Protein AF-A0A4R3I788-F1 (afdb_monomer)

Radius of gyration: 18.19 Å; Cα contacts (8 Å, |Δi|>4): 71; chains: 1; bounding box: 54×41×40 Å

Organism: NCBI:txid230495

Structure (mmCIF, N/CA/C/O backbone):
data_AF-A0A4R3I788-F1
#
_entry.id   AF-A0A4R3I788-F1
#
loop_
_atom_site.group_PDB
_atom_site.id
_atom_site.type_symbol
_atom_site.label_atom_id
_atom_site.label_alt_id
_atom_site.label_comp_id
_atom_site.label_asym_id
_atom_site.label_entity_id
_atom_site.label_seq_id
_atom_site.pdbx_PDB_ins_code
_atom_site.Cartn_x
_atom_site.Cartn_y
_atom_site.Cartn_z
_atom_site.occupancy
_atom_site.B_iso_or_equiv
_atom_site.auth_seq_id
_atom_site.auth_comp_id
_atom_site.auth_asym_id
_atom_site.auth_atom_id
_atom_site.pdbx_PDB_model_num
ATOM 1 N N . MET A 1 1 ? -18.001 14.560 -7.121 1.00 39.94 1 MET A N 1
ATOM 2 C CA . MET A 1 1 ? -18.681 13.979 -8.295 1.00 39.94 1 MET A CA 1
ATOM 3 C C . MET A 1 1 ? -18.706 12.486 -8.030 1.00 39.94 1 MET A C 1
ATOM 5 O O . MET A 1 1 ? -17.637 11.942 -7.807 1.00 39.94 1 MET A O 1
ATOM 9 N N . LEU A 1 2 ? -19.892 11.897 -7.852 1.00 37.97 2 LEU A N 1
ATOM 10 C CA . LEU A 1 2 ? -20.049 10.462 -7.590 1.00 37.97 2 LEU A CA 1
ATOM 11 C C . LEU A 1 2 ? -19.607 9.711 -8.844 1.00 37.97 2 LEU A C 1
ATOM 13 O O . LEU A 1 2 ? -20.238 9.882 -9.887 1.00 37.97 2 LEU A O 1
ATOM 17 N N . ASP A 1 3 ? -18.522 8.948 -8.751 1.00 44.56 3 ASP A N 1
ATOM 18 C CA . ASP A 1 3 ? -18.136 8.037 -9.821 1.00 44.56 3 ASP A CA 1
ATOM 19 C C . ASP A 1 3 ? -18.981 6.772 -9.666 1.00 44.56 3 ASP A C 1
ATOM 21 O O . ASP A 1 3 ? -18.899 6.062 -8.664 1.00 44.56 3 ASP A O 1
ATOM 25 N N . VAL A 1 4 ? -19.894 6.564 -10.612 1.00 42.41 4 VAL A N 1
ATOM 26 C CA . VAL A 1 4 ? -20.808 5.422 -10.622 1.00 42.41 4 VAL A CA 1
ATOM 27 C C . VAL A 1 4 ? -20.188 4.365 -11.518 1.00 42.41 4 VAL A C 1
ATOM 29 O O . VAL A 1 4 ? -20.360 4.396 -12.735 1.00 42.41 4 VAL A O 1
ATOM 32 N N . VAL A 1 5 ? -19.494 3.405 -10.915 1.00 46.75 5 VAL A N 1
ATOM 33 C CA . VAL A 1 5 ? -19.166 2.141 -11.574 1.00 46.75 5 VAL A CA 1
ATOM 34 C C . VAL A 1 5 ? -20.041 1.060 -10.937 1.00 46.75 5 VAL A C 1
ATOM 36 O O . VAL A 1 5 ? -20.064 0.892 -9.726 1.00 46.75 5 VAL A O 1
ATOM 39 N N . SER A 1 6 ? -20.818 0.355 -11.763 1.00 52.62 6 SER A N 1
ATOM 40 C CA . SER A 1 6 ? -21.617 -0.832 -11.402 1.00 52.62 6 SER A CA 1
ATOM 41 C C . SER A 1 6 ? -22.856 -0.667 -10.493 1.00 52.62 6 SER A C 1
ATOM 43 O O . SER A 1 6 ? -23.420 -1.666 -10.054 1.00 52.62 6 SER A O 1
ATOM 45 N N . GLY A 1 7 ? -23.371 0.542 -10.255 1.00 43.91 7 GLY A N 1
ATOM 46 C CA . GLY A 1 7 ? -24.675 0.710 -9.583 1.00 43.91 7 GLY A CA 1
ATOM 47 C C . GLY A 1 7 ? -24.688 0.424 -8.074 1.00 43.91 7 GLY A C 1
ATOM 48 O O . GLY A 1 7 ? -25.747 0.525 -7.455 1.00 43.91 7 GLY A O 1
ATOM 49 N N . THR A 1 8 ? -23.528 0.154 -7.478 1.00 49.78 8 THR A N 1
ATOM 50 C CA . THR A 1 8 ? -23.325 0.172 -6.027 1.00 49.78 8 THR A CA 1
ATOM 51 C C . THR A 1 8 ? -22.979 1.601 -5.611 1.00 49.78 8 THR A C 1
ATOM 53 O O . THR A 1 8 ? -22.067 2.220 -6.159 1.00 49.78 8 THR A O 1
ATOM 56 N N . LEU A 1 9 ? -23.740 2.166 -4.671 1.00 52.81 9 LEU A N 1
ATOM 57 C CA . LEU A 1 9 ? -23.365 3.421 -4.024 1.00 52.81 9 LEU A CA 1
ATOM 58 C C . LEU A 1 9 ? -22.141 3.135 -3.150 1.00 52.81 9 LEU A C 1
ATOM 60 O O . LEU A 1 9 ? -22.275 2.468 -2.129 1.00 52.81 9 LEU A O 1
ATOM 64 N N . ILE A 1 10 ? -20.963 3.622 -3.542 1.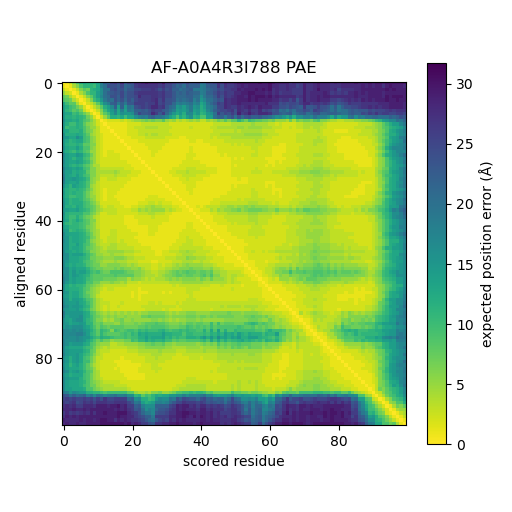00 57.94 10 ILE A N 1
ATOM 65 C CA . ILE A 1 10 ? -19.796 3.585 -2.660 1.00 57.94 10 ILE A CA 1
ATOM 66 C C . ILE A 1 10 ? -19.992 4.640 -1.568 1.00 57.94 10 ILE A C 1
ATOM 68 O O . ILE A 1 10 ? -19.931 5.849 -1.806 1.00 57.94 10 ILE A O 1
ATOM 72 N N . TYR A 1 11 ? -20.314 4.185 -0.364 1.00 73.00 11 TYR A N 1
ATOM 73 C CA . TYR A 1 11 ? -20.131 4.997 0.831 1.00 73.00 11 TYR A CA 1
ATOM 74 C C . TYR A 1 11 ? -18.620 5.070 1.119 1.00 73.00 11 TYR A C 1
ATOM 76 O O . TYR A 1 11 ? -17.851 4.229 0.651 1.00 73.00 11 TYR A O 1
ATOM 84 N N . GLY A 1 12 ? -18.162 6.125 1.798 1.00 86.38 12 GLY A N 1
ATOM 85 C CA . GLY A 1 12 ? -16.775 6.164 2.276 1.00 86.38 12 GLY A CA 1
ATOM 86 C C . GLY A 1 12 ? -16.515 5.046 3.293 1.00 86.38 12 GLY A C 1
ATOM 87 O O . GLY A 1 12 ? -17.461 4.440 3.780 1.00 86.38 12 GLY A O 1
ATOM 88 N N . ILE A 1 13 ? -15.247 4.806 3.624 1.00 92.69 13 ILE A N 1
ATOM 89 C CA . ILE A 1 13 ? -14.855 3.905 4.718 1.00 92.69 13 ILE A CA 1
ATOM 90 C C . ILE A 1 13 ? -14.739 4.754 5.986 1.00 92.69 13 ILE A C 1
ATOM 92 O O . ILE A 1 13 ? -14.001 5.747 5.991 1.00 92.69 13 ILE A O 1
ATOM 96 N N . GLU A 1 14 ? -15.489 4.414 7.032 1.00 94.38 14 GLU A N 1
ATOM 97 C CA . GLU A 1 14 ? -15.456 5.155 8.298 1.00 94.38 14 GLU A CA 1
ATOM 98 C C . GLU A 1 14 ? -14.218 4.796 9.146 1.00 94.38 14 GLU A C 1
ATOM 100 O O . GLU A 1 14 ? -13.485 3.844 8.867 1.00 94.38 14 GLU A O 1
ATOM 105 N N . LEU A 1 15 ? -13.944 5.581 10.196 1.00 95.62 15 LEU A N 1
ATOM 106 C CA . LEU A 1 15 ? -12.883 5.241 11.150 1.00 95.62 15 LEU A CA 1
ATOM 107 C C . LEU A 1 15 ? -13.187 3.895 11.822 1.00 95.62 15 LEU A C 1
ATOM 109 O O . LEU A 1 15 ? -14.327 3.623 12.183 1.00 95.62 15 LEU A O 1
ATOM 113 N N . ASP A 1 16 ? -12.144 3.091 12.028 1.00 95.75 16 ASP A N 1
ATOM 114 C CA . ASP A 1 16 ? -12.195 1.747 12.622 1.00 95.75 16 ASP A CA 1
ATOM 115 C C . ASP A 1 16 ? -12.983 0.680 11.831 1.00 95.75 16 ASP A C 1
ATOM 117 O O . ASP A 1 16 ? -13.067 -0.467 12.281 1.00 95.75 16 ASP A O 1
ATOM 121 N N . GLU A 1 17 ? -13.488 0.983 10.632 1.00 95.94 17 GLU A N 1
ATOM 122 C CA . GLU A 1 17 ? -14.021 -0.046 9.738 1.00 95.94 17 GLU A CA 1
ATOM 123 C C . GLU A 1 17 ? -12.898 -0.901 9.138 1.00 95.94 17 GLU A C 1
ATOM 125 O O . GLU A 1 17 ? -11.873 -0.403 8.664 1.00 95.94 17 GLU A O 1
ATOM 130 N N . ILE A 1 18 ? -13.095 -2.223 9.144 1.00 97.06 18 ILE A N 1
ATOM 131 C CA . ILE A 1 18 ? -12.152 -3.158 8.529 1.00 97.06 18 ILE A CA 1
ATOM 132 C C . ILE A 1 18 ? -12.405 -3.174 7.026 1.00 97.06 18 ILE A C 1
ATOM 134 O O . ILE A 1 18 ? -13.521 -3.411 6.572 1.00 97.06 18 ILE A O 1
ATOM 138 N N . PHE A 1 19 ? -11.343 -2.980 6.260 1.00 97.44 19 PHE A N 1
ATOM 139 C CA . PHE A 1 19 ? -11.328 -3.158 4.817 1.00 97.44 19 PHE A CA 1
ATOM 140 C C . PHE A 1 19 ? -10.015 -3.827 4.409 1.00 97.44 19 PHE A C 1
ATOM 142 O O . PHE A 1 19 ? -9.094 -3.997 5.211 1.00 97.44 19 PHE A O 1
ATOM 149 N N . SER A 1 20 ? -9.934 -4.245 3.156 1.00 98.19 20 SER A N 1
ATOM 150 C CA . SER A 1 20 ? -8.742 -4.827 2.549 1.00 98.19 20 SER A CA 1
ATOM 151 C C . SER A 1 20 ? -8.382 -4.062 1.284 1.00 98.19 20 SER A C 1
ATOM 153 O O . SER A 1 20 ? -9.257 -3.523 0.605 1.00 98.19 20 SER A O 1
ATOM 155 N N . TYR A 1 21 ? -7.094 -4.037 0.957 1.00 97.88 21 TYR A N 1
ATOM 156 C CA . TYR A 1 21 ? -6.611 -3.583 -0.338 1.00 97.88 21 TYR A CA 1
ATOM 157 C C . TYR A 1 21 ? -5.699 -4.642 -0.955 1.00 97.88 21 TYR A C 1
ATOM 159 O O . TYR A 1 21 ? -5.022 -5.373 -0.233 1.00 97.88 21 TYR A O 1
ATOM 167 N N . SER A 1 22 ? -5.668 -4.688 -2.284 1.00 98.06 22 SER A N 1
ATOM 168 C CA . SER A 1 22 ? -4.661 -5.414 -3.056 1.00 98.06 22 SER A CA 1
ATOM 169 C C . SER A 1 22 ? -4.00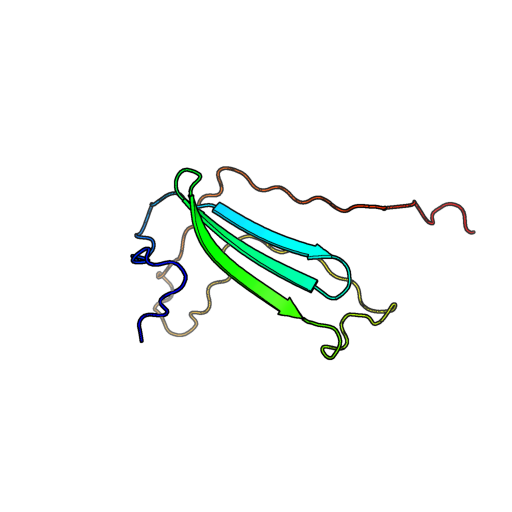4 -4.456 -4.039 1.00 98.06 22 SER A C 1
ATOM 171 O O . SER A 1 22 ? -4.686 -3.608 -4.623 1.00 98.06 22 SER A O 1
ATOM 173 N N . ILE A 1 23 ? -2.689 -4.580 -4.187 1.00 98.44 23 ILE A N 1
ATOM 174 C CA . ILE A 1 23 ? -1.895 -3.897 -5.205 1.00 98.44 23 ILE A CA 1
ATOM 175 C C . ILE A 1 23 ? -1.121 -4.992 -5.925 1.00 98.44 23 ILE A C 1
ATOM 177 O O . ILE A 1 23 ? -0.257 -5.626 -5.324 1.00 98.44 23 ILE A O 1
ATOM 181 N N . GLU A 1 24 ? -1.447 -5.201 -7.191 1.00 97.88 24 GLU A N 1
ATOM 182 C CA . GLU A 1 24 ? -0.882 -6.254 -8.027 1.00 97.88 24 GLU A CA 1
ATOM 183 C C . GLU A 1 24 ? -0.254 -5.627 -9.268 1.00 97.88 24 GLU A C 1
ATOM 185 O O . GLU A 1 24 ? -0.806 -4.683 -9.843 1.00 97.88 24 GLU A O 1
ATOM 190 N N . VAL A 1 25 ? 0.921 -6.124 -9.646 1.00 96.81 25 VAL A N 1
ATOM 191 C CA . VAL A 1 25 ? 1.635 -5.684 -10.843 1.00 96.81 25 VAL A CA 1
ATOM 192 C C . VAL A 1 25 ? 1.954 -6.911 -11.684 1.00 96.81 25 VAL A C 1
ATOM 194 O O . VAL A 1 25 ? 2.669 -7.793 -11.216 1.00 96.81 25 VAL A O 1
ATOM 197 N N . ASP A 1 26 ? 1.440 -6.940 -12.911 1.00 95.25 26 ASP A N 1
ATOM 198 C CA . ASP A 1 26 ? 1.755 -7.956 -13.921 1.00 95.25 26 ASP A CA 1
ATOM 199 C C . ASP A 1 26 ? 2.273 -7.259 -15.185 1.00 95.25 26 ASP A C 1
ATOM 201 O O . ASP A 1 26 ? 1.534 -6.552 -15.879 1.00 95.25 26 ASP A O 1
ATOM 205 N N . GLY A 1 27 ? 3.577 -7.391 -15.443 1.00 93.69 27 GLY A N 1
ATOM 206 C CA . GLY A 1 27 ? 4.273 -6.611 -16.466 1.00 93.69 27 GLY A CA 1
ATOM 207 C C . GLY A 1 27 ? 4.068 -5.105 -16.268 1.00 93.69 27 GLY A C 1
ATOM 208 O O . GLY A 1 27 ? 4.365 -4.560 -15.205 1.00 93.69 27 GLY A O 1
ATOM 209 N N . ASP A 1 28 ? 3.521 -4.445 -17.290 1.00 96.81 28 ASP A N 1
ATOM 210 C CA . ASP A 1 28 ? 3.219 -3.008 -17.275 1.00 96.81 28 ASP A CA 1
ATOM 211 C C . ASP A 1 28 ? 1.849 -2.677 -16.663 1.00 96.81 28 ASP A C 1
ATOM 213 O O . ASP A 1 28 ? 1.424 -1.520 -16.680 1.00 96.81 28 ASP A O 1
ATOM 217 N N . MET A 1 29 ? 1.122 -3.666 -16.136 1.00 98.06 29 MET A N 1
ATOM 218 C CA . MET A 1 29 ? -0.228 -3.463 -15.628 1.00 98.06 29 MET A CA 1
ATOM 219 C C . MET A 1 29 ? -0.264 -3.361 -14.112 1.00 98.06 29 MET A C 1
ATOM 221 O O . MET A 1 29 ? 0.066 -4.314 -13.413 1.00 98.06 29 MET A O 1
ATOM 225 N N . LEU A 1 30 ? -0.725 -2.217 -13.604 1.00 98.38 30 LEU A N 1
ATOM 226 C CA . LEU A 1 30 ? -1.000 -2.007 -12.185 1.00 98.38 30 LEU A CA 1
ATOM 227 C C . LEU A 1 30 ? -2.498 -2.146 -11.913 1.00 98.38 30 LEU A C 1
ATOM 229 O O . LEU A 1 30 ? -3.313 -1.378 -12.430 1.00 98.38 30 LEU A O 1
ATOM 233 N N . MET A 1 31 ? -2.848 -3.075 -11.031 1.00 98.50 31 MET A N 1
ATOM 234 C CA . MET A 1 31 ? -4.216 -3.336 -10.596 1.00 98.50 31 MET A CA 1
ATOM 23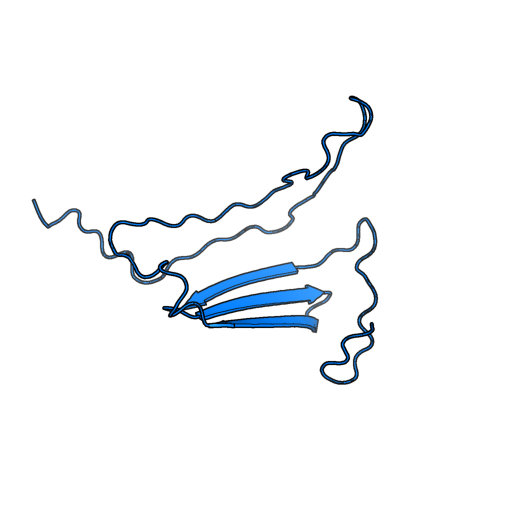5 C C . MET A 1 31 ? -4.344 -3.045 -9.103 1.00 98.50 31 MET A C 1
ATOM 237 O O . MET A 1 31 ? -3.569 -3.531 -8.280 1.00 98.50 31 MET A O 1
ATOM 241 N N . VAL A 1 32 ? -5.333 -2.231 -8.742 1.00 98.44 32 VAL A N 1
ATOM 242 C CA . VAL A 1 32 ? -5.614 -1.853 -7.355 1.00 98.44 32 VAL A CA 1
ATOM 243 C C . VAL A 1 32 ? -7.063 -2.168 -7.034 1.00 98.44 32 VAL A C 1
ATOM 245 O O . VAL A 1 32 ? -7.978 -1.693 -7.708 1.00 98.44 32 VAL A O 1
ATOM 248 N N . THR A 1 33 ? -7.268 -2.929 -5.964 1.00 97.31 33 THR A N 1
ATOM 249 C CA . THR A 1 33 ? -8.598 -3.319 -5.486 1.00 97.31 33 THR A CA 1
ATOM 250 C C . THR A 1 33 ? -8.789 -2.867 -4.047 1.00 97.31 33 THR A C 1
ATOM 252 O O . THR A 1 33 ? -7.881 -3.013 -3.232 1.00 97.31 33 THR A O 1
ATOM 255 N N . ILE A 1 34 ? -9.973 -2.345 -3.728 1.00 97.06 34 ILE A N 1
ATOM 256 C CA . ILE A 1 34 ? -10.434 -2.094 -2.358 1.00 97.06 34 ILE A CA 1
ATOM 257 C C . ILE A 1 34 ? -11.669 -2.956 -2.121 1.00 97.06 34 ILE A C 1
ATOM 259 O O . ILE A 1 34 ? -12.614 -2.906 -2.912 1.00 97.06 34 ILE A O 1
ATOM 263 N N . SER A 1 35 ? -11.678 -3.697 -1.017 1.00 95.06 35 SER A N 1
ATOM 264 C CA . SER A 1 35 ? -12.759 -4.618 -0.664 1.00 95.06 35 SER A CA 1
ATOM 265 C C . SER A 1 35 ? -13.141 -4.502 0.809 1.00 95.06 35 SER A C 1
ATOM 267 O O . SER A 1 35 ? -12.302 -4.196 1.655 1.00 95.06 35 SER A O 1
ATOM 269 N N . GLN A 1 36 ? -14.396 -4.799 1.129 1.00 95.06 36 GLN A N 1
ATOM 270 C CA . GLN A 1 36 ? -14.927 -4.856 2.493 1.00 95.06 36 GLN A CA 1
ATOM 271 C C . GLN A 1 36 ? -15.914 -6.021 2.579 1.00 95.06 36 GLN A C 1
ATOM 273 O O . GLN A 1 36 ? -16.668 -6.255 1.641 1.00 95.06 36 GLN A O 1
ATOM 278 N N . ASP A 1 37 ? -15.857 -6.806 3.658 1.00 92.19 37 ASP A N 1
ATOM 279 C CA . ASP A 1 37 ? -16.730 -7.974 3.878 1.00 92.19 37 ASP A CA 1
ATOM 280 C C . ASP A 1 37 ? -16.795 -8.979 2.705 1.00 92.19 37 ASP A C 1
ATOM 282 O O . ASP A 1 37 ? -17.788 -9.676 2.497 1.00 92.19 37 ASP A O 1
ATOM 286 N N . GLY A 1 38 ? -15.704 -9.081 1.939 1.00 89.94 38 GLY A N 1
ATOM 287 C CA . GLY A 1 38 ? -15.600 -9.956 0.768 1.00 89.94 38 GLY A CA 1
ATOM 288 C C . GLY A 1 38 ? -16.216 -9.394 -0.519 1.00 89.94 38 GLY A C 1
ATOM 289 O O . GLY A 1 38 ? -16.135 -10.056 -1.551 1.00 89.94 38 GLY A O 1
ATOM 290 N N . GLU A 1 39 ? -16.787 -8.187 -0.492 1.00 91.19 39 GLU A N 1
ATOM 291 C CA . GLU A 1 39 ? -17.278 -7.472 -1.672 1.00 91.19 39 GLU A CA 1
ATOM 292 C C . GLU A 1 39 ? -16.244 -6.449 -2.167 1.00 91.19 39 GLU A C 1
ATOM 294 O O . GLU A 1 39 ? -15.602 -5.752 -1.379 1.00 91.19 39 GLU A O 1
ATOM 299 N N . GLN A 1 40 ? -16.082 -6.352 -3.489 1.00 93.56 40 GLN A N 1
ATOM 300 C CA . GLN A 1 40 ? -15.250 -5.329 -4.120 1.00 93.56 40 GLN A CA 1
ATOM 301 C C . GLN A 1 40 ? -15.968 -3.976 -4.082 1.00 93.56 40 GLN A C 1
ATOM 303 O O . GLN A 1 40 ? -16.985 -3.790 -4.750 1.00 93.56 40 GLN A O 1
ATOM 308 N N . LEU A 1 41 ? -15.393 -3.009 -3.369 1.00 93.31 41 LEU A N 1
ATOM 309 C CA . LEU A 1 41 ? -15.899 -1.637 -3.311 1.00 93.31 41 LEU A CA 1
ATOM 310 C C . LEU A 1 41 ? -15.394 -0.792 -4.482 1.00 93.31 41 LEU A C 1
ATOM 312 O O . LEU A 1 41 ? -16.132 0.021 -5.036 1.00 93.31 41 LEU A O 1
ATOM 316 N N . ALA A 1 42 ? -14.128 -0.969 -4.859 1.00 93.38 42 ALA A N 1
ATOM 317 C CA . ALA A 1 42 ? -13.511 -0.238 -5.955 1.00 93.38 42 ALA A CA 1
ATOM 318 C C . ALA A 1 42 ? -12.428 -1.077 -6.634 1.00 93.38 42 ALA A C 1
ATOM 320 O O . ALA A 1 42 ? -11.738 -1.867 -5.992 1.00 93.38 42 ALA A O 1
ATOM 321 N N . TYR A 1 43 ? -12.267 -0.856 -7.935 1.00 96.12 43 TYR A N 1
ATOM 322 C CA . TYR A 1 43 ? -11.208 -1.444 -8.744 1.00 96.12 43 TYR A CA 1
ATOM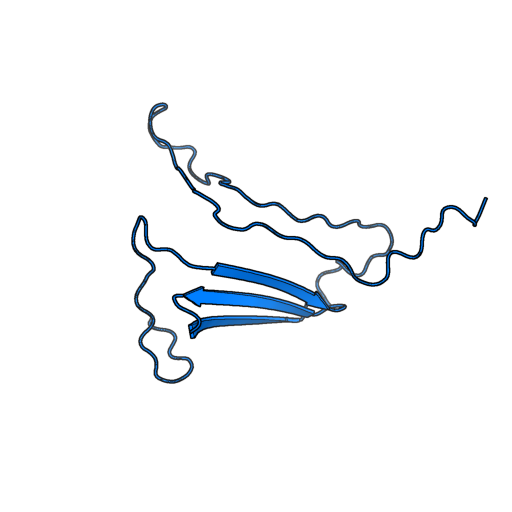 323 C C . TYR A 1 43 ? -10.662 -0.397 -9.702 1.00 96.12 43 TYR A C 1
ATOM 325 O O . TYR A 1 43 ? -11.423 0.381 -10.293 1.00 96.12 43 TYR A O 1
ATOM 333 N N . ARG A 1 44 ? -9.343 -0.388 -9.865 1.00 96.81 44 ARG A N 1
ATOM 334 C CA . ARG A 1 44 ? -8.672 0.421 -10.866 1.00 96.81 44 ARG A CA 1
ATOM 335 C C . ARG A 1 44 ? -7.564 -0.371 -11.529 1.00 96.81 44 ARG A C 1
ATOM 337 O O . ARG A 1 44 ? -6.750 -0.990 -10.859 1.00 96.81 44 ARG A O 1
ATOM 344 N N . GLU A 1 45 ? -7.513 -0.227 -12.840 1.00 98.19 45 GLU A N 1
ATOM 345 C CA . GLU A 1 45 ? -6.443 -0.717 -13.691 1.00 98.19 45 GLU A CA 1
ATOM 346 C C . GLU A 1 45 ? -5.724 0.482 -14.317 1.00 98.19 45 GLU A C 1
ATOM 348 O O . GLU A 1 45 ? -6.361 1.488 -14.676 1.00 98.19 45 GLU A O 1
ATOM 353 N N . VAL A 1 46 ? -4.398 0.410 -14.376 1.00 98.06 46 VAL A N 1
ATOM 354 C CA . VAL A 1 46 ? -3.529 1.447 -14.930 1.00 98.06 46 VAL A CA 1
ATOM 355 C C . VAL A 1 46 ? -2.479 0.791 -15.814 1.00 98.06 46 VAL A C 1
ATOM 357 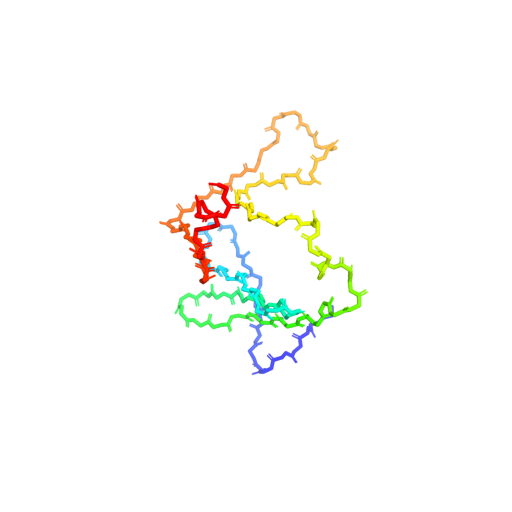O O . VAL A 1 46 ? -1.625 0.057 -15.323 1.00 98.06 46 VAL A O 1
ATOM 360 N N . ASP A 1 47 ? -2.528 1.123 -17.101 1.00 97.94 47 ASP A N 1
ATOM 361 C CA . ASP A 1 47 ? -1.463 0.821 -18.054 1.00 97.94 47 ASP A CA 1
ATOM 362 C C . ASP A 1 47 ? -0.260 1.734 -17.793 1.00 97.94 47 ASP A C 1
ATOM 364 O O . ASP A 1 47 ? -0.371 2.963 -17.879 1.00 97.94 47 ASP A O 1
ATOM 368 N N . MET A 1 48 ? 0.869 1.130 -17.424 1.00 97.50 48 MET A N 1
ATOM 369 C CA . MET A 1 48 ? 2.114 1.814 -17.099 1.00 97.50 48 MET A CA 1
ATOM 370 C C . MET A 1 48 ? 3.169 1.730 -18.209 1.00 97.50 48 MET A C 1
ATOM 372 O O . MET A 1 48 ? 4.281 2.200 -17.968 1.00 97.50 48 MET A O 1
ATOM 376 N N . ALA A 1 49 ? 2.850 1.232 -19.411 1.00 97.19 49 ALA A N 1
ATOM 377 C CA . ALA A 1 49 ? 3.836 1.002 -20.478 1.00 97.19 49 ALA A CA 1
ATOM 378 C C . ALA A 1 49 ? 4.660 2.255 -20.850 1.00 97.19 49 ALA A C 1
ATOM 380 O O . ALA A 1 49 ? 5.842 2.167 -21.166 1.00 97.19 49 ALA A O 1
ATOM 381 N N . ASP A 1 50 ? 4.066 3.449 -20.745 1.00 96.94 50 ASP A N 1
ATOM 382 C CA . ASP A 1 50 ? 4.738 4.730 -21.022 1.00 96.94 50 ASP A CA 1
ATOM 383 C C . ASP A 1 50 ? 5.277 5.437 -19.754 1.00 96.94 50 ASP A C 1
ATOM 385 O O . ASP A 1 50 ? 5.633 6.619 -19.790 1.00 96.94 50 ASP A O 1
ATOM 389 N N . SER A 1 51 ? 5.328 4.747 -18.609 1.00 96.75 51 SER A N 1
ATOM 390 C CA . SER A 1 51 ? 5.750 5.326 -17.318 1.00 96.75 51 SER A CA 1
ATOM 391 C C . SER A 1 51 ? 7.260 5.250 -17.077 1.00 96.75 51 SER A C 1
ATOM 393 O O . SER A 1 51 ? 7.766 5.938 -16.190 1.00 96.75 51 SER A O 1
ATOM 395 N N . GLY A 1 52 ? 7.982 4.436 -17.857 1.00 95.44 52 GLY A N 1
ATOM 396 C CA . GLY A 1 52 ? 9.430 4.231 -17.734 1.00 95.44 52 GLY A CA 1
ATOM 397 C C . GLY A 1 52 ? 9.859 3.328 -16.572 1.00 95.44 52 GLY A C 1
ATOM 398 O O . GLY A 1 52 ? 11.039 3.314 -16.230 1.00 95.44 52 GLY A O 1
ATOM 399 N N . TYR A 1 53 ? 8.917 2.602 -15.960 1.00 94.81 53 TYR A N 1
ATOM 400 C CA . TYR A 1 53 ? 9.178 1.632 -14.886 1.00 94.81 53 TYR A CA 1
ATOM 401 C C . TYR A 1 53 ? 9.614 0.249 -15.395 1.00 94.81 53 TYR A C 1
ATOM 403 O O . TYR A 1 53 ? 9.994 -0.601 -14.596 1.00 94.81 53 TYR A O 1
ATOM 411 N N . ASP A 1 54 ? 9.615 0.049 -16.712 1.00 91.94 54 ASP A N 1
ATOM 412 C CA . ASP A 1 54 ? 10.113 -1.133 -17.422 1.00 91.94 54 ASP A CA 1
ATOM 413 C C . ASP A 1 54 ? 11.648 -1.125 -17.597 1.00 91.94 54 ASP A C 1
ATOM 415 O O . ASP A 1 54 ? 12.242 -2.015 -18.215 1.00 91.94 54 ASP A O 1
ATOM 419 N N . ASN A 1 55 ? 12.332 -0.1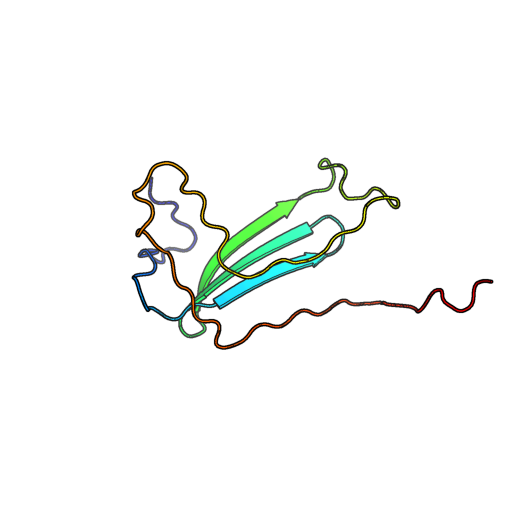22 -17.041 1.00 92.75 55 ASN A N 1
ATOM 420 C CA . ASN A 1 55 ? 13.781 -0.038 -17.073 1.00 92.75 55 ASN A CA 1
ATOM 421 C C . ASN A 1 55 ? 14.421 -1.108 -16.176 1.00 92.75 55 ASN A C 1
ATOM 423 O O . ASN A 1 55 ? 14.357 -1.039 -14.955 1.00 92.75 55 ASN A O 1
ATOM 427 N N . SER A 1 56 ? 15.160 -2.035 -16.788 1.00 87.31 56 SER A N 1
ATOM 428 C CA . SER A 1 56 ? 15.881 -3.125 -16.100 1.00 87.31 56 SER A CA 1
ATOM 429 C C . SER A 1 56 ? 16.867 -2.707 -14.995 1.00 87.31 56 SER A C 1
ATOM 431 O O . SER A 1 56 ? 17.303 -3.551 -14.218 1.00 87.31 56 SER A O 1
ATOM 433 N N . SER A 1 57 ? 17.285 -1.437 -14.952 1.00 91.62 57 SER A N 1
ATOM 434 C CA . SER A 1 57 ? 18.167 -0.916 -13.895 1.00 91.62 57 SER A CA 1
ATOM 435 C C . SER A 1 57 ? 17.409 -0.418 -12.664 1.00 91.62 57 SER A C 1
ATOM 437 O O . SER A 1 57 ? 18.034 -0.171 -11.630 1.00 91.62 57 SER A O 1
ATOM 439 N N . ASP A 1 58 ? 16.092 -0.256 -12.770 1.00 90.75 58 ASP A N 1
ATOM 440 C CA . ASP A 1 58 ? 15.245 0.169 -11.669 1.00 90.75 58 ASP A CA 1
ATOM 441 C C . ASP A 1 58 ? 14.808 -1.049 -10.851 1.00 90.75 58 ASP A C 1
ATOM 443 O O . ASP A 1 58 ? 14.587 -2.143 -11.366 1.00 90.75 58 ASP A O 1
ATOM 447 N N . PHE A 1 59 ? 14.698 -0.860 -9.539 1.00 91.25 59 PHE A N 1
ATOM 448 C CA . PHE A 1 59 ? 14.202 -1.875 -8.619 1.00 91.25 59 PHE A CA 1
ATOM 449 C C . PHE A 1 59 ? 12.981 -1.334 -7.888 1.00 91.25 59 PHE A C 1
ATOM 451 O O . PHE A 1 59 ? 12.926 -0.158 -7.517 1.00 91.25 59 PHE A O 1
ATOM 458 N N . MET A 1 60 ? 12.020 -2.216 -7.637 1.00 93.38 60 MET A N 1
ATOM 459 C CA . MET A 1 60 ? 10.771 -1.875 -6.968 1.00 93.38 60 MET A CA 1
ATOM 460 C C . MET A 1 60 ? 10.674 -2.582 -5.623 1.00 93.38 60 MET A C 1
ATOM 462 O O . MET A 1 60 ? 11.269 -3.634 -5.397 1.00 93.38 60 MET A O 1
ATOM 466 N N . TYR A 1 61 ? 9.935 -1.976 -4.703 1.00 95.25 61 TYR A N 1
ATOM 467 C CA . TYR A 1 61 ? 9.657 -2.546 -3.393 1.00 95.25 61 TYR A CA 1
ATOM 468 C C . TYR A 1 61 ? 8.336 -1.999 -2.861 1.00 95.25 61 TYR A C 1
ATOM 470 O O . TYR A 1 61 ? 8.028 -0.814 -3.012 1.00 95.25 61 TYR A O 1
ATOM 478 N N . PHE A 1 62 ? 7.560 -2.854 -2.199 1.00 96.81 62 PHE A N 1
ATOM 479 C CA . PHE A 1 62 ? 6.324 -2.432 -1.553 1.00 96.81 62 PHE A CA 1
ATOM 480 C C . PHE A 1 62 ? 6.590 -1.740 -0.216 1.00 96.81 62 PHE A C 1
ATOM 482 O O . PHE A 1 62 ? 7.563 -2.013 0.491 1.00 96.81 62 PHE A O 1
ATOM 489 N N . LYS A 1 63 ? 5.676 -0.843 0.152 1.00 97.31 63 LYS A N 1
ATOM 490 C CA . LYS A 1 63 ? 5.623 -0.204 1.467 1.00 97.31 63 LYS A CA 1
ATOM 491 C C . LYS A 1 63 ? 4.197 -0.303 1.992 1.00 97.31 63 LYS A C 1
ATOM 493 O O . LYS A 1 63 ? 3.256 -0.053 1.247 1.00 97.31 63 LYS A O 1
ATOM 498 N N . ALA A 1 64 ? 4.050 -0.597 3.279 1.00 97.50 64 ALA A N 1
ATOM 499 C CA . ALA A 1 64 ? 2.767 -0.600 3.972 1.00 97.50 64 ALA A CA 1
ATOM 500 C C . ALA A 1 64 ? 2.922 0.049 5.350 1.00 97.50 64 ALA A C 1
ATOM 502 O O . ALA A 1 64 ? 3.953 -0.102 6.007 1.00 97.50 64 ALA A O 1
ATOM 503 N N . GLY A 1 65 ? 1.917 0.813 5.768 1.00 96.31 65 GLY A N 1
ATOM 504 C CA . GLY A 1 65 ? 1.949 1.590 7.003 1.00 96.31 65 GLY A CA 1
ATOM 505 C C . GLY A 1 65 ? 1.198 2.907 6.861 1.00 96.31 65 GLY A C 1
ATOM 506 O O . GLY A 1 65 ? 0.493 3.134 5.881 1.00 96.31 65 GLY A O 1
ATOM 507 N N . ILE A 1 66 ? 1.392 3.798 7.830 1.00 95.62 66 ILE A N 1
ATOM 508 C CA . ILE A 1 66 ? 0.997 5.199 7.694 1.00 95.62 66 ILE A CA 1
ATOM 509 C C . ILE A 1 66 ? 2.197 5.991 7.203 1.00 95.62 66 ILE A C 1
ATOM 511 O O . ILE A 1 66 ? 3.225 6.068 7.875 1.00 95.62 66 ILE A O 1
ATOM 515 N N . TYR A 1 67 ? 2.027 6.629 6.054 1.00 94.38 67 TYR A N 1
ATOM 516 C CA . TYR A 1 67 ? 2.832 7.773 5.668 1.00 94.38 67 TYR A CA 1
ATOM 517 C C . TYR A 1 67 ? 1.951 9.017 5.787 1.00 94.38 67 TYR A C 1
ATOM 519 O O . TYR A 1 67 ? 1.119 9.286 4.922 1.00 94.38 67 TYR A O 1
ATOM 527 N N . LEU A 1 68 ? 2.066 9.706 6.925 1.00 90.56 68 LEU A N 1
ATOM 528 C CA . LEU A 1 68 ? 1.212 10.841 7.257 1.00 90.56 68 LEU A CA 1
ATOM 529 C C . LEU A 1 68 ? 1.595 12.040 6.381 1.00 90.56 68 LEU A C 1
ATOM 531 O O . LEU A 1 68 ? 2.666 12.618 6.543 1.00 90.56 68 LEU A O 1
ATOM 535 N N . ASN A 1 69 ? 0.713 12.407 5.453 1.00 87.94 69 ASN A N 1
ATOM 536 C CA . ASN A 1 69 ? 0.879 13.564 4.568 1.00 87.94 69 ASN A CA 1
ATOM 537 C C . ASN A 1 69 ? 0.376 14.874 5.209 1.00 87.94 69 ASN A C 1
ATOM 539 O O . ASN A 1 69 ? -0.109 15.759 4.505 1.00 87.94 69 ASN A O 1
ATOM 543 N N . ASP A 1 70 ? 0.497 15.005 6.532 1.00 89.75 70 ASP A N 1
ATOM 544 C CA . ASP A 1 70 ? 0.280 16.259 7.256 1.00 89.75 70 ASP A CA 1
ATOM 545 C C . ASP A 1 70 ? 1.615 16.765 7.808 1.00 89.75 70 ASP A C 1
ATOM 547 O O . ASP A 1 70 ? 2.412 16.012 8.365 1.00 89.75 70 ASP A O 1
ATOM 551 N N . LYS A 1 71 ? 1.871 18.054 7.597 1.00 88.69 71 LYS A N 1
ATOM 552 C CA . LYS A 1 71 ? 3.068 18.766 8.062 1.00 88.69 71 LYS A CA 1
ATOM 553 C C . LYS A 1 71 ? 2.733 20.135 8.664 1.00 88.69 71 LYS A C 1
ATOM 555 O O . LYS A 1 71 ? 3.600 21.007 8.718 1.00 88.69 71 LYS A O 1
ATOM 560 N N . THR A 1 72 ? 1.460 20.367 8.969 1.00 91.62 72 THR A N 1
ATOM 561 C CA . THR A 1 72 ? 0.913 21.671 9.364 1.00 91.62 72 THR A CA 1
ATOM 562 C C . THR A 1 72 ? 0.108 21.634 10.656 1.00 91.62 72 THR A C 1
ATOM 564 O O . THR A 1 72 ? -0.129 22.703 11.216 1.00 91.62 72 THR A O 1
ATOM 567 N N . SER A 1 73 ? -0.314 20.450 11.100 1.00 89.69 73 SER A N 1
ATOM 568 C CA . SER A 1 73 ? -0.978 20.221 12.382 1.00 89.69 73 SER A CA 1
ATOM 569 C C . SER A 1 73 ? -0.051 20.470 13.578 1.00 89.69 73 SER A C 1
ATOM 571 O O . SER A 1 73 ? 1.160 20.654 13.426 1.00 89.69 73 SER A O 1
ATOM 573 N N . ASP A 1 74 ? -0.641 20.471 14.772 1.00 91.31 74 ASP A N 1
ATOM 574 C CA . ASP A 1 74 ? 0.104 20.515 16.028 1.00 91.31 74 ASP A CA 1
ATOM 575 C C . ASP A 1 74 ? 0.951 19.238 16.220 1.00 91.31 74 ASP A C 1
ATOM 577 O O . ASP A 1 74 ? 0.640 18.174 15.678 1.00 91.31 74 ASP A O 1
ATOM 581 N N . ASP A 1 75 ? 2.030 19.346 17.005 1.00 86.19 75 ASP A N 1
ATOM 582 C CA . ASP A 1 75 ? 3.017 18.270 17.221 1.00 86.19 75 ASP A CA 1
ATOM 583 C C . ASP A 1 75 ? 2.436 17.021 17.917 1.00 86.19 75 ASP A C 1
ATOM 585 O O . ASP A 1 75 ? 3.067 15.961 17.918 1.00 86.19 75 ASP A O 1
ATOM 589 N N . ASP A 1 76 ? 1.273 17.143 18.560 1.00 89.31 76 ASP A N 1
ATOM 59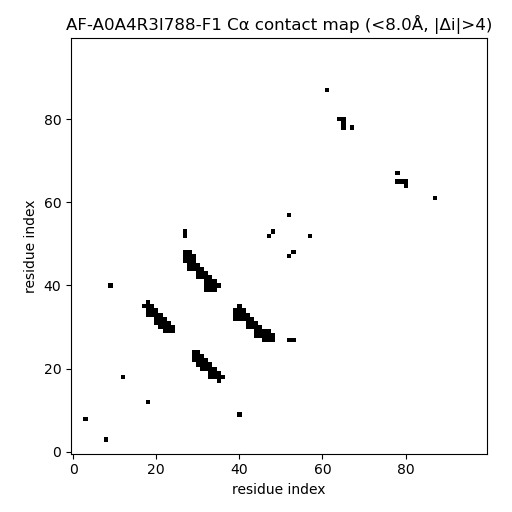0 C CA . ASP A 1 76 ? 0.576 16.056 19.248 1.00 89.31 76 ASP A CA 1
ATOM 591 C C . ASP A 1 76 ? -0.517 15.387 18.400 1.00 89.31 76 ASP A C 1
ATOM 593 O O . ASP A 1 76 ? -1.094 14.387 18.841 1.00 89.31 76 ASP A O 1
ATOM 597 N N . ASP A 1 77 ? -0.765 15.873 17.180 1.00 91.69 77 ASP A N 1
ATOM 598 C CA . ASP A 1 77 ? -1.666 15.213 16.242 1.00 91.69 77 ASP A CA 1
ATOM 599 C C . ASP A 1 77 ? -1.011 13.953 15.661 1.00 91.69 77 ASP A C 1
ATOM 601 O O . ASP A 1 77 ? 0.156 13.936 15.259 1.00 91.69 77 ASP A O 1
ATOM 605 N N . THR A 1 78 ? -1.756 12.850 15.649 1.00 90.56 78 THR A N 1
ATOM 606 C CA . THR A 1 78 ? -1.224 11.541 15.267 1.00 90.56 78 THR A CA 1
ATOM 607 C C . THR A 1 78 ? -2.241 10.734 14.481 1.00 90.56 78 THR A C 1
ATOM 609 O O . THR A 1 78 ? -3.440 10.754 14.747 1.00 90.56 78 THR A O 1
ATOM 612 N N . ALA A 1 79 ? -1.740 9.942 13.537 1.00 92.88 79 ALA A N 1
ATOM 613 C CA . ALA A 1 79 ? -2.529 8.945 12.834 1.00 92.88 79 ALA A CA 1
ATOM 614 C C . ALA A 1 79 ? -2.170 7.538 13.323 1.00 92.88 79 ALA A C 1
ATOM 616 O O . ALA A 1 79 ? -1.022 7.245 13.668 1.00 92.88 79 ALA A O 1
ATOM 617 N N . LYS A 1 80 ? -3.160 6.644 13.310 1.00 95.25 80 LYS A N 1
ATOM 618 C CA . LYS A 1 80 ? -3.005 5.246 13.712 1.00 95.25 80 LYS A CA 1
ATOM 619 C C . LYS A 1 80 ? -3.680 4.318 12.708 1.00 95.25 80 LYS A C 1
ATOM 621 O O . LYS A 1 80 ? -4.759 4.610 12.212 1.00 95.25 80 LYS A O 1
ATOM 626 N N . VAL A 1 81 ? -3.031 3.187 12.440 1.00 96.62 81 VAL A N 1
ATOM 627 C CA . VAL A 1 81 ? -3.544 2.090 11.613 1.00 96.62 81 VAL A CA 1
ATOM 628 C C . VAL A 1 81 ? -3.304 0.778 12.348 1.00 96.62 81 VAL A C 1
ATOM 630 O O . VAL A 1 81 ? -2.330 0.653 13.095 1.00 96.62 81 VAL A O 1
ATOM 633 N N . SER A 1 82 ? -4.184 -0.197 12.139 1.00 97.94 82 SER A N 1
ATOM 634 C CA . SER A 1 82 ? -3.996 -1.572 12.601 1.00 97.94 82 SER A CA 1
ATOM 635 C C . SER A 1 82 ? -4.111 -2.503 11.399 1.00 97.94 82 SER A C 1
ATOM 637 O O . SER A 1 82 ? -5.141 -2.512 10.735 1.00 97.94 82 SER A O 1
ATOM 639 N N . PHE A 1 83 ? -3.058 -3.272 11.118 1.00 98.12 83 PHE A N 1
ATOM 640 C CA . PHE A 1 83 ? -3.083 -4.316 10.094 1.00 98.12 83 PHE A CA 1
ATOM 641 C C . PHE A 1 83 ? -3.405 -5.655 10.751 1.00 98.12 83 PHE A C 1
ATOM 643 O O . PHE A 1 83 ? -2.733 -6.049 11.705 1.00 98.12 83 PHE A O 1
ATOM 650 N N . TYR A 1 84 ? -4.418 -6.351 10.237 1.00 97.88 84 TYR A N 1
ATOM 651 C CA . TYR A 1 84 ? -4.765 -7.708 10.676 1.00 97.88 84 TYR A CA 1
ATOM 652 C C . TYR A 1 84 ? -4.078 -8.779 9.827 1.00 97.88 84 TYR A C 1
ATOM 654 O O . TYR A 1 84 ? -3.742 -9.845 10.336 1.00 97.88 84 TYR A O 1
ATOM 662 N N . VAL A 1 85 ? -3.846 -8.472 8.551 1.00 97.44 85 VAL A N 1
ATOM 663 C CA . VAL A 1 85 ? -3.104 -9.286 7.588 1.00 97.44 85 VAL A CA 1
ATOM 664 C C . VAL A 1 85 ? -2.250 -8.335 6.756 1.00 97.44 85 VAL A C 1
ATOM 666 O O . VAL A 1 85 ? -2.705 -7.249 6.392 1.00 97.44 85 VAL A O 1
ATOM 669 N N . LEU A 1 86 ? -1.003 -8.720 6.500 1.00 97.94 86 LEU A N 1
ATOM 670 C CA . LEU A 1 86 ? -0.105 -8.020 5.591 1.00 97.94 86 LEU A CA 1
ATOM 671 C C . LEU A 1 86 ? 0.790 -9.060 4.922 1.00 97.94 86 LEU A C 1
ATOM 673 O O . LEU A 1 86 ? 1.630 -9.674 5.578 1.00 97.94 86 LEU A O 1
ATOM 677 N N . GLU A 1 87 ? 0.582 -9.250 3.627 1.00 97.50 87 GLU A N 1
ATOM 678 C CA . GLU A 1 87 ? 1.246 -10.267 2.819 1.00 97.50 87 GLU A CA 1
ATOM 679 C C . GLU A 1 87 ? 1.848 -9.608 1.574 1.00 97.50 87 GLU A C 1
ATOM 681 O O . GLU A 1 87 ? 1.395 -8.554 1.127 1.00 97.50 87 GLU A O 1
ATOM 686 N N . ASN A 1 88 ? 2.918 -10.204 1.062 1.00 96.12 88 ASN A N 1
ATOM 687 C CA . ASN A 1 88 ? 3.596 -9.799 -0.161 1.00 96.12 88 ASN A CA 1
ATOM 688 C C . ASN A 1 88 ? 4.149 -11.066 -0.808 1.00 96.12 88 ASN A C 1
ATOM 690 O O . ASN A 1 88 ? 4.796 -11.857 -0.118 1.00 96.12 88 ASN A O 1
ATOM 694 N N . ASP A 1 89 ? 3.920 -11.219 -2.103 1.00 94.50 89 ASP A N 1
ATOM 695 C CA . ASP A 1 89 ? 4.355 -12.363 -2.891 1.00 94.50 89 ASP A CA 1
ATOM 696 C C . ASP A 1 89 ? 4.932 -11.878 -4.226 1.00 94.50 89 ASP A C 1
ATOM 698 O O . ASP A 1 89 ? 4.549 -10.818 -4.722 1.00 94.50 89 ASP A O 1
ATOM 702 N N . HIS A 1 90 ? 5.911 -12.616 -4.751 1.00 92.12 90 HIS A N 1
ATOM 703 C CA . HIS A 1 90 ? 6.590 -12.319 -6.014 1.00 92.12 90 HIS A CA 1
ATOM 704 C C . HIS A 1 90 ? 6.734 -13.622 -6.791 1.00 92.12 90 HIS A C 1
ATOM 706 O O . HIS A 1 90 ? 7.323 -14.581 -6.285 1.00 92.12 90 HIS A O 1
ATOM 712 N N . GLU A 1 91 ? 6.255 -13.650 -8.031 1.00 86.75 91 GLU A N 1
ATOM 713 C CA . GLU A 1 91 ? 6.478 -14.789 -8.917 1.00 86.75 91 GLU A CA 1
ATOM 714 C C . GLU A 1 91 ? 7.885 -14.736 -9.545 1.00 86.75 91 GLU A C 1
ATOM 716 O O . GLU A 1 91 ? 8.433 -13.665 -9.800 1.00 86.75 91 GLU A O 1
ATOM 721 N N . ASN A 1 92 ? 8.463 -15.906 -9.842 1.00 67.38 92 ASN A N 1
ATOM 722 C CA . ASN A 1 92 ? 9.687 -16.064 -10.647 1.00 67.38 92 ASN A CA 1
ATOM 723 C C . ASN A 1 92 ? 10.981 -15.446 -10.083 1.00 67.38 92 ASN A C 1
ATOM 725 O O . ASN A 1 92 ? 11.826 -14.973 -10.844 1.00 67.38 92 ASN A O 1
ATOM 729 N N . TYR A 1 93 ? 11.203 -15.515 -8.768 1.00 55.31 93 TYR A N 1
ATOM 730 C CA . TYR A 1 93 ? 12.533 -15.264 -8.197 1.00 55.31 93 TYR A CA 1
ATOM 731 C C . TYR A 1 93 ? 13.489 -16.435 -8.526 1.00 55.31 93 TYR A C 1
ATOM 733 O O . TYR A 1 93 ? 13.824 -17.247 -7.662 1.00 55.31 93 TYR A O 1
ATOM 741 N N . ASP A 1 94 ? 13.898 -16.569 -9.791 1.00 51.00 94 ASP A N 1
ATOM 742 C CA . ASP A 1 94 ? 15.013 -17.439 -10.163 1.00 51.00 94 ASP A CA 1
ATOM 743 C C . ASP A 1 94 ? 16.297 -16.802 -9.617 1.00 51.00 94 ASP A C 1
ATOM 745 O O . ASP A 1 94 ? 16.718 -15.718 -10.018 1.00 51.00 94 ASP A O 1
ATOM 749 N N . ASP A 1 95 ? 16.882 -17.457 -8.618 1.00 50.94 95 ASP A N 1
AT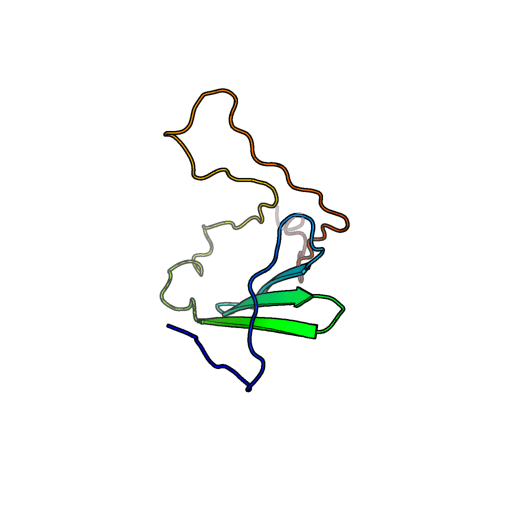OM 750 C CA . ASP A 1 95 ? 18.074 -17.011 -7.907 1.00 50.94 95 ASP A CA 1
ATOM 751 C C . ASP A 1 95 ? 19.267 -16.917 -8.885 1.00 50.94 95 ASP A C 1
ATOM 753 O O . ASP A 1 95 ? 19.914 -17.911 -9.217 1.00 50.94 95 ASP A O 1
ATOM 757 N N . GLU A 1 96 ? 19.580 -15.702 -9.348 1.00 53.88 96 GLU A N 1
ATOM 758 C CA . GLU A 1 96 ? 20.753 -15.346 -10.177 1.00 53.88 96 GLU A CA 1
ATOM 759 C C . GLU A 1 96 ? 22.105 -15.627 -9.469 1.00 53.88 96 GLU A C 1
ATOM 761 O O . GLU A 1 96 ? 23.182 -15.335 -9.993 1.00 53.88 96 GLU A O 1
ATOM 766 N N . SER A 1 97 ? 22.089 -16.252 -8.285 1.00 53.56 97 SER A N 1
ATOM 767 C CA . SER A 1 97 ? 23.273 -16.659 -7.519 1.00 53.56 97 SER A CA 1
ATOM 768 C C . SER A 1 97 ? 24.158 -17.708 -8.220 1.00 53.56 97 SER A C 1
ATOM 770 O O . SER A 1 97 ? 25.245 -18.009 -7.728 1.00 53.56 97 SER A O 1
ATOM 772 N N . ASN A 1 98 ? 23.752 -18.221 -9.388 1.00 43.94 98 ASN A N 1
ATOM 773 C CA . ASN A 1 98 ? 24.500 -19.201 -10.187 1.00 43.94 98 ASN A CA 1
ATOM 774 C C . ASN A 1 98 ? 25.224 -18.629 -11.428 1.00 43.94 98 ASN A C 1
ATOM 776 O O . ASN A 1 98 ? 25.715 -19.406 -12.250 1.00 43.94 98 ASN A O 1
ATOM 780 N N . LEU A 1 99 ? 25.314 -17.302 -11.582 1.00 48.19 99 LEU A N 1
ATOM 781 C CA . LEU A 1 99 ? 25.962 -16.649 -12.735 1.00 48.19 99 LEU A CA 1
ATOM 782 C C . LEU A 1 99 ? 27.332 -15.992 -12.449 1.00 48.19 99 LEU A C 1
ATOM 784 O O . LEU A 1 99 ? 27.794 -15.181 -13.254 1.00 48.19 99 LEU A O 1
ATOM 788 N N . MET A 1 100 ? 28.036 -16.373 -11.372 1.00 40.56 100 MET A N 1
ATOM 789 C CA . MET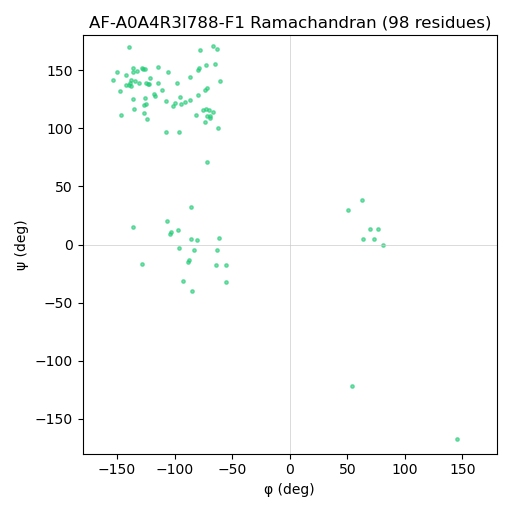 A 1 100 ? 29.438 -15.964 -11.134 1.00 40.56 100 MET A CA 1
ATOM 790 C C . MET A 1 100 ? 30.396 -17.127 -10.892 1.00 40.56 100 MET A C 1
ATOM 792 O O . MET A 1 100 ? 30.097 -17.986 -10.035 1.00 40.56 100 MET A O 1
#

Sequence (100 aa):
MLDVVSGTLIYGIELDEIFSYSIEVDGDMLMVTISQDGEQLAYREVDMADSGYDNSSDFMYFKAGIYLNDKTSDDDDTAKVSFYVLENDHENYDDESNLM

Nearest PDB structures (foldseek):
  7wn7-assembly1_A  TM=8.223E-01  e=1.674E-01  Helicoverpa armigera nucleopolyhedrovirus G4
  7e1c-assembly1_A  TM=7.951E-01  e=4.455E-01  Spiroplasma eriocheiris
  6xb3-assembly3_E  TM=7.937E-01  e=1.185E+00  Autographa californica nucleopolyhedrovirus
  6d7k-assembly1_H  TM=3.560E-01  e=4.755E-01  Methylosinus sporium
  3gyx-assembly6_L  TM=3.475E-01  e=5.673E+00  Megalodesulfovibrio gigas

Secondary structure (DSSP, 8-state):
----STT---PPPPTT---EEEEEEETTEEEEEEEETTEEEEEEEEE-TTSSTT-TT-------S-----SSS-TT-------S------S----GGG--

Solvent-accessible surface area (backbone atoms only — not comparable to full-atom values): 7432 Å² total; per-residue (Å²): 132,88,81,78,67,90,84,57,84,78,72,84,86,60,90,92,62,79,67,48,75,49,81,46,75,59,90,50,36,41,39,39,38,34,30,42,96,90,42,79,72,46,77,48,79,44,86,36,78,90,67,69,76,84,42,89,89,64,84,86,81,90,84,87,81,87,81,76,92,70,92,78,73,63,94,85,68,80,88,86,86,84,81,92,77,86,86,88,87,78,85,84,82,72,74,73,85,80,77,123

Foldseek 3Di:
DQDDDPNDRQDDADPPADKDWDWDDDQQKTKIFIGHPRHTSDIDIDRRPVVPCNDPVDDDDDDDDDPDPDDDDDPPDDDDDDDPDDDDDDPDPPPPVPVD

pLDDT: mean 85.72, std 18.36, range [37.97, 98.5]

Mean predicted aligned error: 8.39 Å

InterPro domains:
  IPR013320 Concanavalin A-like lectin/glucanase domain superfamily [SSF49899] (10-90)
  IPR014895 Alginate lyase 2 [PF08787] (5-90)